Protein AF-A0A7I7NQR1-F1 (afdb_monomer_lite)

Foldseek 3Di:
DDADDQVVLVVVLVVQVVCLVVVHDDDDDDPDDLVVCCRNYPDNVSSCVSSCSDVVPDDDDDDPDDDCVVVPDPPPDPD

pLDDT: mean 85.9, std 9.67, range [49.03, 93.81]

Organism: NCBI:txid169765

Sequence (79 aa):
MREHTTMHADDLYELINERAVSGKPLILTSNRAPNDWYGLFPNPVVAESLLDRIINSSYQILMDGPSYRPRKRPGRSVS

Secondary structure (DSSP, 8-state):
-PPPPHHHHHHHHHHHHHHHHTT-------SS-GGGGGGGSS-HHHHHHHHHHHHHH-------SPPSGGGG-TT----

Radius of gyration: 16.77 Å; chains: 1; bounding box: 37×24×49 Å

InterPro domains:
  IPR002611 IstB-like ATP-binding domain [PF01695] (8-73)
  IPR027417 P-loop containing nucleoside triphosphate hydrolase [G3DSA:3.40.50.300] (2-76)

Structure (mmCIF, N/CA/C/O backbone):
data_AF-A0A7I7NQR1-F1
#
_entry.id   AF-A0A7I7NQR1-F1
#
loop_
_atom_site.group_PDB
_atom_site.id
_atom_site.type_symbol
_atom_site.label_atom_id
_atom_site.label_alt_id
_atom_site.label_comp_id
_atom_site.label_asym_id
_atom_site.label_entity_id
_atom_site.label_seq_id
_atom_site.pdbx_PDB_ins_code
_atom_site.Cartn_x
_atom_site.Cartn_y
_atom_site.Cartn_z
_atom_site.occupancy
_atom_site.B_iso_or_equiv
_atom_site.auth_seq_id
_atom_site.auth_comp_id
_atom_site.auth_asym_id
_atom_site.auth_atom_id
_atom_site.pdbx_PDB_model_num
ATOM 1 N N . MET A 1 1 ? 12.626 -11.159 2.553 1.00 57.03 1 MET A N 1
ATOM 2 C CA . MET A 1 1 ? 12.652 -9.702 2.824 1.00 57.03 1 MET A CA 1
ATOM 3 C C . MET A 1 1 ? 13.218 -9.534 4.222 1.00 57.03 1 MET A C 1
ATOM 5 O O . MET A 1 1 ? 13.170 -10.507 4.963 1.00 57.03 1 MET A O 1
ATOM 9 N N . ARG A 1 2 ? 13.805 -8.389 4.574 1.00 69.31 2 ARG A N 1
ATOM 10 C CA . ARG A 1 2 ? 14.054 -8.128 5.995 1.00 69.31 2 ARG A CA 1
ATOM 11 C C . ARG A 1 2 ? 12.744 -7.616 6.572 1.00 69.31 2 ARG A C 1
ATOM 13 O O . ARG A 1 2 ? 12.195 -6.664 6.028 1.00 69.31 2 ARG A O 1
ATOM 20 N N . GLU A 1 3 ? 12.245 -8.320 7.571 1.00 76.38 3 GLU A N 1
ATOM 21 C CA . GLU A 1 3 ? 11.112 -7.897 8.386 1.00 76.38 3 GLU A CA 1
ATOM 22 C C . GLU A 1 3 ? 11.401 -6.513 8.982 1.00 76.38 3 GLU A C 1
ATOM 24 O O . GLU A 1 3 ? 12.560 -6.186 9.279 1.00 76.38 3 GLU A O 1
ATOM 29 N N . HIS A 1 4 ? 10.372 -5.682 9.121 1.00 80.94 4 HIS A N 1
ATOM 30 C CA . HIS A 1 4 ? 10.505 -4.459 9.894 1.00 80.94 4 HIS A CA 1
ATOM 31 C C . HIS A 1 4 ? 10.715 -4.815 11.363 1.00 80.94 4 HIS A C 1
ATOM 33 O O . HIS A 1 4 ? 10.127 -5.752 11.891 1.00 80.94 4 HIS A O 1
ATOM 39 N N . THR A 1 5 ? 11.550 -4.038 12.049 1.00 89.56 5 THR A N 1
ATOM 40 C CA . THR A 1 5 ? 11.516 -4.062 13.510 1.00 89.56 5 THR A CA 1
ATOM 41 C C . THR A 1 5 ? 10.137 -3.586 13.963 1.00 89.56 5 THR A C 1
ATOM 43 O O . THR A 1 5 ? 9.468 -2.846 13.238 1.00 89.56 5 THR A O 1
ATOM 46 N N . THR A 1 6 ? 9.728 -3.962 15.173 1.00 86.75 6 THR A N 1
ATOM 47 C CA . THR A 1 6 ? 8.449 -3.523 15.747 1.00 86.75 6 THR A CA 1
ATOM 48 C C . THR A 1 6 ? 8.282 -2.007 15.678 1.00 86.75 6 THR A C 1
ATOM 50 O O . THR A 1 6 ? 7.266 -1.544 15.186 1.00 86.75 6 THR A O 1
ATOM 53 N N . MET A 1 7 ? 9.327 -1.241 16.015 1.00 89.62 7 MET A N 1
ATOM 54 C CA . MET A 1 7 ? 9.281 0.226 15.928 1.00 89.62 7 MET A CA 1
ATOM 55 C C . MET A 1 7 ? 9.016 0.728 14.504 1.00 89.62 7 MET A C 1
ATOM 57 O O . MET A 1 7 ? 8.151 1.565 14.306 1.00 89.62 7 MET A O 1
ATOM 61 N N . HIS A 1 8 ? 9.702 0.187 13.489 1.00 90.31 8 HIS A N 1
ATOM 62 C CA . HIS A 1 8 ? 9.475 0.616 12.104 1.00 90.31 8 HIS A CA 1
ATOM 63 C C . HIS A 1 8 ? 8.062 0.270 11.607 1.00 90.31 8 HIS A C 1
ATOM 65 O O . HIS A 1 8 ? 7.495 0.998 10.794 1.00 90.31 8 HIS A O 1
ATOM 71 N N . ALA A 1 9 ? 7.518 -0.864 12.055 1.00 88.56 9 ALA A N 1
ATOM 72 C CA . ALA A 1 9 ? 6.154 -1.274 11.747 1.00 88.56 9 ALA A CA 1
ATOM 73 C C . ALA A 1 9 ? 5.124 -0.346 12.409 1.00 88.56 9 ALA A C 1
ATOM 75 O O . ALA A 1 9 ? 4.172 0.066 11.743 1.00 88.56 9 ALA A O 1
ATOM 76 N N . ASP A 1 10 ? 5.345 0.006 13.676 1.00 90.19 10 ASP A N 1
ATOM 77 C CA . ASP A 1 10 ? 4.482 0.907 14.438 1.00 90.19 10 ASP A CA 1
ATOM 78 C C . ASP A 1 10 ? 4.507 2.329 13.856 1.00 90.19 10 ASP A C 1
ATOM 80 O O . ASP A 1 10 ? 3.442 2.888 13.603 1.00 90.19 10 ASP A O 1
ATOM 84 N N . ASP A 1 11 ? 5.686 2.866 13.519 1.00 92.31 11 ASP A N 1
ATOM 85 C CA . ASP A 1 11 ? 5.834 4.189 12.888 1.00 92.31 11 ASP A CA 1
ATOM 86 C C . ASP A 1 11 ? 5.049 4.275 11.565 1.00 92.31 11 ASP A C 1
ATOM 88 O O . ASP A 1 11 ? 4.344 5.249 11.279 1.00 92.31 11 ASP A O 1
ATOM 92 N N . LEU A 1 12 ? 5.159 3.236 10.728 1.00 89.56 12 LEU A N 1
ATOM 93 C CA . LEU A 1 12 ? 4.447 3.168 9.453 1.00 89.56 12 LEU A CA 1
ATOM 94 C C . LEU A 1 12 ? 2.931 3.070 9.670 1.00 89.56 12 LEU A C 1
ATOM 96 O O . LEU A 1 12 ? 2.159 3.720 8.957 1.00 89.56 12 LEU A O 1
ATOM 100 N N . TYR A 1 13 ? 2.509 2.273 10.654 1.00 90.31 13 TYR A N 1
ATOM 101 C CA . TYR A 1 13 ? 1.111 2.144 11.043 1.00 90.31 13 TYR A CA 1
ATOM 102 C C . TYR A 1 13 ? 0.522 3.470 11.517 1.00 90.31 13 TYR A C 1
ATOM 104 O O . TYR A 1 13 ? -0.537 3.867 11.026 1.00 90.31 13 TYR A O 1
ATOM 112 N N . GLU A 1 14 ? 1.208 4.167 12.420 1.00 92.62 14 GLU A N 1
ATOM 113 C CA . GLU A 1 14 ? 0.780 5.456 12.955 1.00 92.62 14 GLU A CA 1
ATOM 114 C C . GLU A 1 14 ? 0.628 6.486 11.834 1.00 92.62 14 GLU A C 1
ATOM 116 O O . GLU A 1 14 ? -0.449 7.062 11.670 1.00 92.62 14 GLU A O 1
ATOM 121 N N . LEU A 1 15 ? 1.639 6.618 10.968 1.00 92.69 15 LEU A N 1
ATOM 122 C CA . LEU A 1 15 ? 1.607 7.539 9.833 1.00 92.69 15 LEU A CA 1
ATOM 123 C C . LEU A 1 15 ? 0.403 7.294 8.910 1.00 92.69 15 LEU A C 1
ATOM 125 O O . LEU A 1 15 ? -0.291 8.234 8.511 1.00 92.69 15 LEU A O 1
ATOM 129 N N . ILE A 1 16 ? 0.161 6.039 8.527 1.00 91.31 16 ILE A N 1
ATOM 130 C CA . ILE A 1 16 ? -0.955 5.694 7.636 1.00 91.31 16 ILE A CA 1
ATOM 131 C C . ILE A 1 16 ? -2.289 5.941 8.340 1.00 91.31 16 ILE A C 1
ATOM 133 O O . ILE A 1 16 ? -3.206 6.499 7.733 1.00 91.31 16 ILE A O 1
ATOM 137 N N . ASN A 1 17 ? -2.389 5.565 9.615 1.00 91.50 17 ASN A N 1
ATOM 138 C CA . ASN A 1 17 ? -3.594 5.742 10.409 1.00 91.50 17 ASN A CA 1
ATOM 139 C C . ASN A 1 17 ? -3.960 7.224 10.559 1.00 91.50 17 ASN A C 1
ATOM 141 O O . ASN A 1 17 ? -5.093 7.601 10.271 1.00 91.50 17 ASN A O 1
ATOM 145 N N . GLU A 1 18 ? -3.010 8.084 10.927 1.00 93.81 18 GLU A N 1
ATOM 146 C CA . GLU A 1 18 ? -3.253 9.522 11.070 1.00 93.81 18 GLU A CA 1
ATOM 147 C C . GLU A 1 18 ? -3.740 10.162 9.768 1.00 93.81 18 GLU A C 1
ATOM 149 O O . GLU A 1 18 ? -4.673 10.974 9.773 1.00 93.81 18 GLU A O 1
ATOM 154 N N . ARG A 1 19 ? -3.136 9.790 8.631 1.00 92.56 19 ARG A N 1
ATOM 155 C CA . ARG A 1 19 ? -3.559 10.296 7.320 1.00 92.56 19 ARG A CA 1
ATOM 156 C C . ARG A 1 19 ? -4.959 9.828 6.954 1.00 92.56 19 ARG A C 1
ATOM 158 O O . ARG A 1 19 ? -5.748 10.655 6.497 1.00 92.56 19 ARG A O 1
ATOM 165 N N . ALA A 1 20 ? -5.255 8.548 7.175 1.00 89.94 20 ALA A N 1
ATOM 166 C CA . ALA A 1 20 ? -6.560 7.962 6.898 1.00 89.94 20 ALA A CA 1
ATOM 167 C C . ALA A 1 20 ? -7.658 8.620 7.749 1.00 89.94 20 ALA A C 1
ATOM 169 O O . ALA A 1 20 ? -8.650 9.094 7.200 1.00 89.94 20 ALA A O 1
ATOM 170 N N . VAL A 1 21 ? -7.444 8.743 9.064 1.00 90.50 21 VAL A N 1
ATOM 171 C CA . VAL A 1 21 ? -8.386 9.394 9.994 1.00 90.50 21 VAL A CA 1
ATOM 172 C C . VAL A 1 21 ? -8.590 10.869 9.645 1.00 90.50 21 VAL A C 1
ATOM 174 O O . VAL A 1 21 ? -9.707 11.374 9.709 1.00 90.50 21 VAL A O 1
ATOM 177 N N . SER A 1 22 ? -7.532 11.562 9.218 1.00 93.38 22 SER A N 1
ATOM 178 C CA . SER A 1 22 ? -7.612 12.967 8.799 1.00 93.38 22 SER A CA 1
ATOM 179 C C . SER A 1 22 ? -8.188 13.167 7.389 1.00 93.38 22 SER A C 1
ATOM 181 O O . SER A 1 22 ? -8.233 14.305 6.920 1.00 93.38 22 SER A O 1
ATOM 183 N N . GLY A 1 23 ? -8.546 12.097 6.667 1.00 89.69 23 GLY A N 1
ATOM 184 C CA . GLY A 1 23 ? -9.013 12.167 5.277 1.00 89.6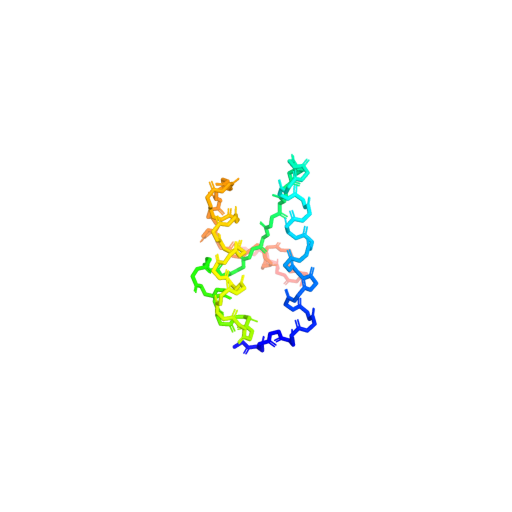9 23 GLY A CA 1
ATOM 185 C C . GLY A 1 23 ? -7.980 12.740 4.298 1.00 89.69 23 GLY A C 1
ATOM 186 O O . GLY A 1 23 ? -8.344 13.302 3.264 1.00 89.69 23 GLY A O 1
ATOM 187 N N . LYS A 1 24 ? -6.682 12.660 4.622 1.00 92.31 24 LYS A N 1
ATOM 188 C CA . LYS A 1 24 ? -5.607 13.234 3.802 1.00 92.31 24 LYS A CA 1
ATOM 189 C C . LYS A 1 24 ? -5.155 12.230 2.735 1.00 92.31 24 LYS A C 1
ATOM 191 O O . LYS A 1 24 ? -4.812 11.101 3.085 1.00 92.31 24 LYS A O 1
ATOM 196 N N . PRO A 1 25 ? -5.037 12.636 1.456 1.00 91.19 25 PRO A N 1
ATOM 197 C CA . PRO A 1 25 ? -4.648 11.728 0.380 1.00 91.19 25 PRO A CA 1
ATOM 198 C C . PRO A 1 25 ? -3.226 11.199 0.579 1.00 91.19 25 PRO A C 1
ATOM 200 O O . PRO A 1 25 ? -2.347 11.918 1.056 1.00 91.19 25 PRO A O 1
ATOM 203 N N . LEU A 1 26 ? -2.979 9.952 0.193 1.00 91.19 26 LEU A N 1
ATOM 204 C CA . LEU A 1 26 ? -1.677 9.297 0.284 1.00 91.19 26 LEU A CA 1
ATOM 205 C C . LEU A 1 26 ? -1.355 8.630 -1.057 1.00 91.19 26 LEU A C 1
ATOM 207 O O . LEU A 1 26 ? -2.202 7.951 -1.629 1.00 91.19 26 LEU A O 1
ATOM 211 N N . ILE A 1 27 ? -0.131 8.828 -1.551 1.00 92.88 27 ILE A N 1
ATOM 212 C CA . ILE A 1 27 ? 0.387 8.144 -2.741 1.00 92.88 27 ILE A CA 1
ATOM 213 C C . ILE A 1 27 ? 1.502 7.213 -2.282 1.00 92.88 27 ILE A C 1
ATOM 215 O O . ILE A 1 27 ? 2.483 7.661 -1.688 1.00 92.88 27 ILE A O 1
ATOM 219 N N . LEU A 1 28 ? 1.347 5.924 -2.574 1.00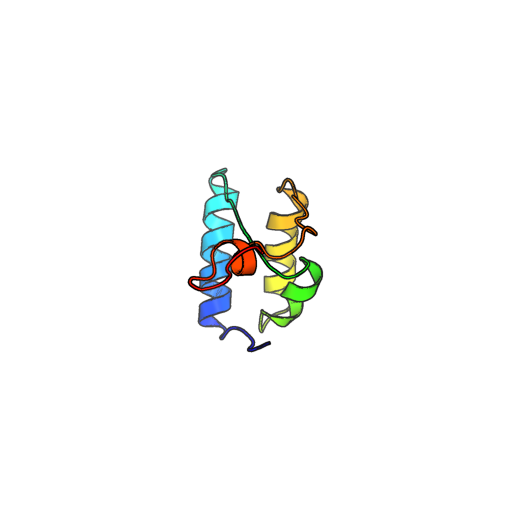 91.44 28 LEU A N 1
ATOM 220 C CA . LEU A 1 28 ? 2.328 4.885 -2.282 1.00 91.44 28 LEU A CA 1
ATOM 221 C C . LEU A 1 28 ? 2.798 4.254 -3.587 1.00 91.44 28 LEU A C 1
ATOM 223 O O . LEU A 1 28 ? 2.032 4.105 -4.536 1.00 91.44 28 LEU A O 1
ATOM 227 N N . THR A 1 29 ? 4.065 3.858 -3.618 1.00 93.38 29 THR A N 1
ATOM 228 C CA . THR A 1 29 ? 4.615 3.051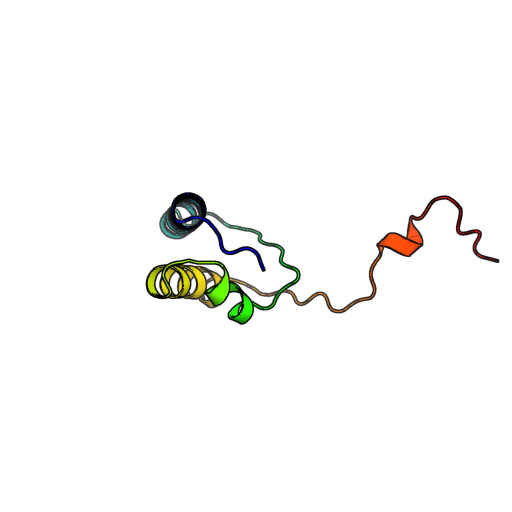 -4.709 1.00 93.38 29 THR A CA 1
ATOM 229 C C . THR A 1 29 ? 5.268 1.826 -4.102 1.00 93.38 29 TH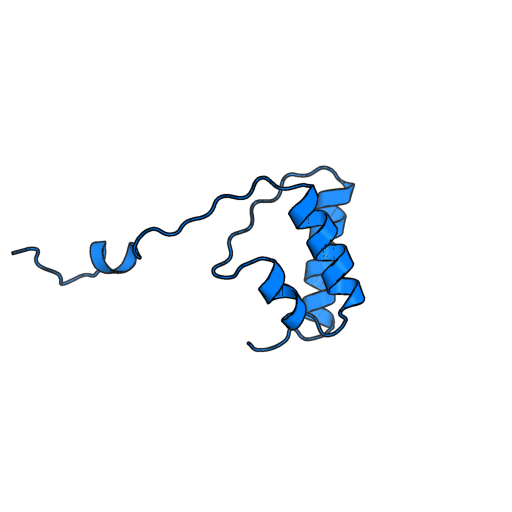R A C 1
ATOM 231 O O . THR A 1 29 ? 5.954 1.926 -3.086 1.00 93.38 29 THR A O 1
ATOM 234 N N . SER A 1 30 ? 5.040 0.667 -4.707 1.00 90.25 30 SER A N 1
ATOM 235 C CA . SER A 1 30 ? 5.639 -0.582 -4.265 1.00 90.25 30 SER A CA 1
ATOM 236 C C . SER A 1 30 ? 5.934 -1.453 -5.465 1.00 90.25 30 SER A C 1
ATOM 238 O O . SER A 1 30 ? 5.194 -1.465 -6.443 1.00 90.25 30 SER A O 1
ATOM 240 N N . ASN A 1 31 ? 7.042 -2.178 -5.385 1.00 91.25 31 ASN A N 1
ATOM 241 C CA . ASN A 1 31 ? 7.406 -3.198 -6.357 1.00 91.25 31 ASN A CA 1
ATOM 242 C C . ASN A 1 31 ? 6.869 -4.585 -5.967 1.00 91.25 31 ASN A C 1
ATOM 244 O O . ASN A 1 31 ? 7.364 -5.588 -6.479 1.00 91.25 31 ASN A O 1
ATOM 248 N N . ARG A 1 32 ? 5.923 -4.646 -5.024 1.00 87.12 32 ARG A N 1
ATOM 249 C CA . ARG A 1 32 ? 5.316 -5.870 -4.497 1.00 87.12 32 ARG A CA 1
ATOM 250 C C . ARG A 1 32 ? 3.805 -5.736 -4.445 1.00 87.12 32 ARG A C 1
ATOM 252 O O . ARG A 1 32 ? 3.297 -4.638 -4.205 1.00 87.12 32 ARG A O 1
ATOM 259 N N . ALA A 1 33 ? 3.109 -6.856 -4.611 1.00 87.88 33 ALA A N 1
ATOM 260 C CA . ALA A 1 33 ? 1.665 -6.886 -4.451 1.00 87.88 33 ALA A CA 1
ATOM 261 C C . ALA A 1 33 ? 1.291 -6.623 -2.978 1.00 87.88 33 ALA A C 1
ATOM 263 O O . ALA A 1 33 ? 2.082 -6.957 -2.093 1.00 87.88 33 ALA A O 1
ATOM 264 N N . PRO A 1 34 ? 0.100 -6.067 -2.685 1.00 85.94 34 PRO A N 1
ATOM 265 C CA . PRO A 1 34 ? -0.335 -5.817 -1.307 1.00 85.94 34 PRO A CA 1
ATOM 266 C C . PRO A 1 34 ? -0.277 -7.062 -0.405 1.00 85.94 34 PRO A C 1
ATOM 268 O O . PRO A 1 34 ? 0.176 -6.977 0.731 1.00 85.94 34 PRO A O 1
ATOM 271 N N . ASN A 1 35 ? -0.613 -8.242 -0.936 1.00 84.81 35 ASN A N 1
ATOM 272 C CA . ASN A 1 35 ? -0.547 -9.508 -0.192 1.00 84.81 35 ASN A CA 1
ATOM 273 C C . ASN A 1 35 ? 0.878 -9.896 0.242 1.00 84.81 35 ASN A C 1
ATOM 275 O O . ASN A 1 35 ? 1.054 -10.643 1.197 1.00 84.81 35 ASN A O 1
ATOM 279 N N . ASP A 1 36 ? 1.919 -9.392 -0.421 1.00 88.06 36 ASP A N 1
ATOM 280 C CA . ASP A 1 36 ? 3.300 -9.683 -0.021 1.00 88.06 36 ASP A CA 1
ATOM 281 C C . ASP A 1 36 ? 3.747 -8.847 1.189 1.00 88.06 36 ASP A C 1
ATOM 283 O O . ASP A 1 36 ? 4.845 -9.052 1.711 1.00 88.06 36 ASP A O 1
ATOM 287 N N . TRP A 1 37 ? 2.937 -7.872 1.619 1.00 87.06 37 TRP A N 1
ATOM 288 C CA . TRP A 1 37 ? 3.292 -6.957 2.700 1.00 87.06 37 TRP A CA 1
ATOM 289 C C . TRP A 1 37 ? 2.996 -7.544 4.075 1.00 87.06 37 TRP A C 1
ATOM 291 O O . TRP A 1 37 ? 3.573 -7.074 5.044 1.00 87.06 37 TRP A O 1
ATOM 301 N N . TYR A 1 38 ? 2.182 -8.595 4.196 1.00 87.50 38 TYR A N 1
ATOM 302 C CA . TYR A 1 38 ? 1.948 -9.247 5.490 1.00 87.50 38 TYR A CA 1
ATOM 303 C C . TYR A 1 38 ? 3.254 -9.676 6.168 1.00 87.50 38 TYR A C 1
ATOM 305 O O . TYR A 1 38 ? 3.453 -9.419 7.350 1.00 87.50 38 TYR A O 1
ATOM 313 N N . GLY A 1 39 ? 4.191 -10.237 5.397 1.00 85.75 39 GLY A N 1
ATOM 314 C CA . GLY A 1 39 ? 5.506 -10.654 5.895 1.00 85.75 39 GLY A CA 1
ATOM 315 C C . GLY A 1 39 ? 6.484 -9.511 6.193 1.00 85.75 39 GLY A C 1
ATOM 316 O O . GLY A 1 39 ? 7.648 -9.778 6.491 1.00 85.75 39 GLY A O 1
ATOM 317 N N . LEU A 1 40 ? 6.064 -8.249 6.057 1.00 84.81 40 LEU A N 1
ATOM 318 C CA . LEU A 1 40 ? 6.858 -7.087 6.457 1.00 84.81 40 LEU A CA 1
ATOM 319 C C . LEU A 1 40 ? 6.690 -6.731 7.925 1.00 84.81 40 LEU A C 1
ATOM 321 O O . LEU A 1 40 ? 7.578 -6.087 8.482 1.00 84.81 40 LEU A O 1
ATOM 325 N N . PHE A 1 41 ? 5.574 -7.120 8.531 1.00 86.12 41 PHE A N 1
ATOM 326 C CA . PHE A 1 41 ? 5.229 -6.723 9.883 1.00 86.12 41 PHE A CA 1
ATOM 327 C C . PHE A 1 41 ? 5.443 -7.896 10.848 1.00 86.12 41 PHE A C 1
ATOM 329 O O . PHE A 1 41 ? 5.029 -9.014 10.540 1.00 86.12 41 PHE A O 1
ATOM 336 N N . PRO A 1 42 ? 6.008 -7.644 12.040 1.00 85.94 42 PRO A N 1
ATOM 337 C CA . PRO A 1 42 ? 6.168 -8.665 13.076 1.00 85.94 42 PRO A CA 1
ATOM 338 C C . PRO A 1 42 ? 4.828 -9.156 13.634 1.00 85.94 42 PRO A C 1
ATOM 340 O O . PRO A 1 42 ? 4.722 -10.278 14.127 1.00 85.94 42 PRO A O 1
ATOM 343 N N . ASN A 1 43 ? 3.791 -8.313 13.574 1.00 88.38 43 ASN A N 1
ATOM 344 C CA . ASN A 1 43 ? 2.454 -8.625 14.059 1.00 88.38 43 ASN A CA 1
ATOM 345 C C . ASN A 1 43 ? 1.453 -8.685 12.888 1.00 88.38 43 ASN A C 1
ATOM 347 O O . ASN A 1 43 ? 1.163 -7.643 12.289 1.00 88.38 43 ASN A O 1
ATOM 351 N N . PRO A 1 44 ? 0.863 -9.860 12.592 1.00 86.88 44 PRO A N 1
ATOM 352 C CA . PRO A 1 44 ? -0.082 -10.010 11.487 1.00 86.88 44 PRO A CA 1
ATOM 353 C C . PRO A 1 44 ? -1.368 -9.192 11.677 1.00 86.88 44 PRO A C 1
ATOM 355 O O . PRO A 1 44 ? -1.971 -8.779 10.694 1.00 86.88 44 PRO A O 1
ATOM 358 N N . VAL A 1 45 ? -1.771 -8.896 12.918 1.00 89.94 45 VAL A N 1
ATOM 359 C CA . VAL A 1 45 ? -2.962 -8.077 13.204 1.00 89.94 45 VAL A CA 1
ATOM 360 C C . VAL A 1 45 ? -2.738 -6.616 12.802 1.00 89.94 45 VAL A C 1
ATOM 362 O O . VAL A 1 45 ? -3.638 -5.971 12.265 1.00 89.94 45 VAL A O 1
ATOM 365 N N . VAL A 1 46 ? -1.527 -6.094 13.026 1.00 88.56 46 VAL A N 1
ATOM 366 C CA . VAL A 1 46 ? -1.150 -4.733 12.607 1.00 88.56 46 VAL A CA 1
ATOM 367 C C . VAL A 1 46 ? -1.099 -4.651 11.083 1.00 88.56 46 VAL A C 1
ATOM 369 O O . VAL A 1 46 ? -1.622 -3.697 10.507 1.00 88.56 46 VAL A O 1
ATOM 372 N N . ALA A 1 47 ? -0.532 -5.676 10.436 1.00 89.56 47 ALA A N 1
ATOM 373 C CA . ALA A 1 47 ? -0.492 -5.775 8.980 1.00 89.56 47 ALA A CA 1
ATOM 374 C C . ALA A 1 47 ? -1.896 -5.764 8.367 1.00 89.56 47 ALA A C 1
ATOM 376 O O . ALA A 1 47 ? -2.150 -4.976 7.461 1.00 89.56 47 ALA A O 1
ATOM 377 N N . GLU A 1 48 ? -2.804 -6.592 8.891 1.00 91.56 48 GLU A N 1
ATOM 378 C CA . GLU A 1 48 ? -4.189 -6.685 8.422 1.00 91.56 48 GLU A CA 1
ATOM 379 C C . GLU A 1 48 ? -4.902 -5.335 8.531 1.00 91.56 48 GLU A C 1
ATOM 381 O O . GLU A 1 48 ? -5.431 -4.829 7.549 1.00 91.56 48 GLU A O 1
ATOM 386 N N . SER A 1 49 ? -4.837 -4.698 9.703 1.00 90.81 49 SER A N 1
ATOM 387 C CA . SER A 1 49 ? -5.465 -3.393 9.947 1.00 90.81 49 SER A CA 1
ATOM 388 C C . SER A 1 49 ? -4.936 -2.294 9.013 1.00 90.81 49 SER A C 1
ATOM 390 O O . SER A 1 49 ? -5.692 -1.452 8.524 1.00 90.81 49 SER A O 1
ATOM 392 N N . LEU A 1 50 ? -3.630 -2.294 8.735 1.00 90.50 50 LEU A N 1
ATOM 393 C CA . LEU A 1 50 ? -3.000 -1.344 7.819 1.00 90.50 50 LEU A CA 1
ATOM 394 C C . LEU A 1 50 ? -3.380 -1.604 6.358 1.00 90.50 50 LEU A C 1
ATOM 396 O O . LEU A 1 50 ? -3.694 -0.661 5.625 1.00 90.50 50 LEU A O 1
ATOM 400 N N . LEU A 1 51 ? -3.330 -2.866 5.933 1.00 90.19 51 LEU A N 1
ATOM 401 C CA . LEU A 1 51 ? -3.627 -3.262 4.562 1.00 90.19 51 LEU A CA 1
ATOM 402 C C . LEU A 1 51 ? -5.100 -3.060 4.238 1.00 90.19 51 LEU A C 1
ATOM 404 O O . LEU A 1 51 ? -5.384 -2.522 3.176 1.00 90.19 51 LEU A O 1
ATOM 408 N N . ASP A 1 52 ? -6.011 -3.377 5.157 1.00 90.25 52 ASP A N 1
ATOM 409 C CA . ASP A 1 52 ? -7.442 -3.117 5.000 1.00 90.25 52 ASP A CA 1
ATOM 410 C C . ASP A 1 52 ? -7.703 -1.631 4.706 1.00 90.25 52 ASP A C 1
ATOM 412 O O . ASP A 1 52 ? -8.348 -1.282 3.714 1.00 90.25 52 ASP A O 1
ATOM 416 N N . ARG A 1 53 ? -7.081 -0.731 5.481 1.00 88.75 53 ARG A N 1
ATOM 417 C CA . ARG A 1 53 ? -7.194 0.718 5.254 1.00 88.75 53 ARG A CA 1
ATOM 418 C C . ARG A 1 53 ? -6.662 1.133 3.893 1.00 88.75 53 ARG A C 1
ATOM 420 O O . ARG A 1 53 ? -7.332 1.894 3.202 1.00 88.75 53 ARG A O 1
ATOM 427 N N . ILE A 1 54 ? -5.474 0.678 3.496 1.00 89.12 54 ILE A N 1
ATOM 428 C CA . ILE A 1 54 ? -4.881 1.080 2.212 1.00 89.12 54 ILE A CA 1
ATOM 429 C C . ILE A 1 54 ? -5.660 0.484 1.040 1.00 89.12 54 ILE A C 1
ATOM 431 O O . ILE A 1 54 ? -5.993 1.200 0.101 1.00 89.12 54 ILE A O 1
ATOM 435 N N . ILE A 1 55 ? -5.941 -0.815 1.065 1.00 87.25 55 ILE A N 1
ATOM 436 C CA . ILE A 1 55 ? -6.535 -1.540 -0.059 1.00 87.25 55 ILE A CA 1
ATOM 437 C C . ILE A 1 55 ? -7.965 -1.059 -0.302 1.00 87.25 55 ILE A C 1
ATOM 439 O O . ILE A 1 55 ? -8.300 -0.758 -1.446 1.00 87.25 55 ILE A O 1
ATOM 443 N N . ASN A 1 56 ? -8.773 -0.907 0.752 1.00 86.12 56 ASN A N 1
ATOM 444 C CA . ASN A 1 56 ? -10.182 -0.538 0.606 1.00 86.12 56 ASN A CA 1
ATOM 445 C C . ASN A 1 56 ? -10.398 0.946 0.287 1.00 86.12 56 ASN A C 1
ATOM 447 O O . ASN A 1 56 ? -11.454 1.308 -0.226 1.00 86.12 56 ASN A O 1
ATOM 451 N N . SER A 1 57 ? -9.423 1.812 0.586 1.00 86.56 57 SER A N 1
ATOM 452 C CA . SER A 1 57 ? -9.536 3.262 0.361 1.00 86.56 57 SER A CA 1
ATOM 453 C C . SER A 1 57 ? -8.654 3.801 -0.771 1.00 86.56 57 SER A C 1
ATOM 455 O O . SER A 1 57 ? -8.559 5.017 -0.947 1.00 86.56 57 SER A O 1
ATOM 457 N N . SER A 1 58 ? -8.019 2.928 -1.563 1.00 89.12 58 SER A N 1
ATOM 458 C CA . SER A 1 58 ? -7.116 3.340 -2.644 1.00 89.12 58 SER A CA 1
ATOM 459 C C . SER A 1 58 ? -7.628 3.009 -4.040 1.00 89.12 58 SER A C 1
ATOM 461 O O . SER A 1 58 ? -8.374 2.061 -4.274 1.00 89.12 58 SER A O 1
ATOM 463 N N . TYR A 1 59 ? -7.148 3.796 -5.000 1.00 92.06 59 TYR A N 1
ATOM 464 C CA . TYR A 1 59 ? -7.165 3.442 -6.410 1.00 92.06 59 TYR A CA 1
ATOM 465 C C . TYR A 1 59 ? -5.805 2.846 -6.787 1.00 92.06 59 TYR A C 1
ATOM 467 O O . TYR A 1 59 ? -4.775 3.514 -6.663 1.00 92.06 59 TYR A O 1
ATOM 475 N N . GLN A 1 60 ? -5.791 1.590 -7.233 1.00 90.81 60 GLN A N 1
ATOM 476 C CA . GLN A 1 60 ? -4.557 0.862 -7.526 1.00 90.81 60 GLN A CA 1
ATOM 477 C C . 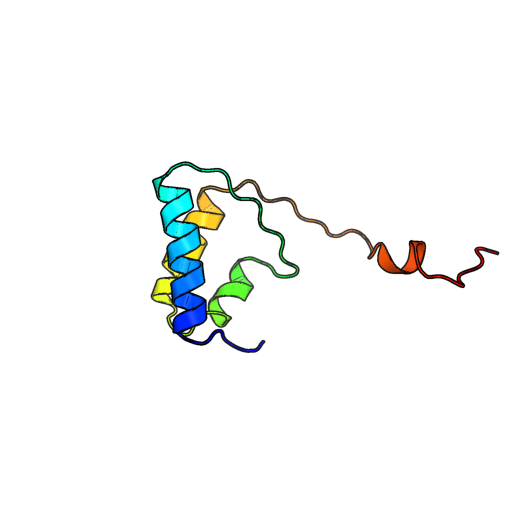GLN A 1 60 ? -4.171 1.000 -9.001 1.00 90.81 60 GLN A C 1
ATOM 479 O O . GLN A 1 60 ? -4.970 0.731 -9.895 1.00 90.81 60 GLN A O 1
ATOM 484 N N . ILE A 1 61 ? -2.918 1.385 -9.252 1.00 93.00 61 ILE A N 1
ATOM 485 C CA . ILE A 1 61 ? -2.345 1.473 -10.598 1.00 93.00 61 ILE A CA 1
ATOM 486 C C . ILE A 1 61 ? -1.248 0.420 -10.719 1.00 93.00 61 ILE A C 1
ATOM 488 O O . ILE A 1 61 ? -0.180 0.554 -10.120 1.00 93.00 61 ILE A O 1
ATOM 492 N N . LEU A 1 62 ? -1.507 -0.622 -11.509 1.00 92.25 62 LEU A N 1
ATOM 493 C CA . LEU A 1 62 ? -0.500 -1.623 -11.841 1.00 92.25 62 LEU A CA 1
ATOM 494 C C . LEU A 1 62 ? 0.443 -1.073 -12.922 1.00 92.25 62 LEU A C 1
ATOM 496 O O . LEU A 1 62 ? -0.006 -0.577 -13.952 1.00 92.25 62 LEU A O 1
ATOM 500 N N . MET A 1 63 ? 1.751 -1.168 -12.680 1.00 92.38 63 MET A N 1
ATOM 501 C CA . MET A 1 63 ? 2.797 -0.769 -13.627 1.00 92.38 63 MET A CA 1
ATOM 502 C C . MET A 1 63 ? 3.633 -1.999 -14.008 1.00 92.38 63 MET A C 1
ATOM 504 O O . MET A 1 63 ? 4.647 -2.285 -13.377 1.00 92.38 63 MET A O 1
ATOM 508 N N . ASP A 1 64 ? 3.199 -2.734 -15.029 1.00 91.75 64 ASP A N 1
ATOM 509 C CA . ASP A 1 64 ? 3.804 -3.987 -15.519 1.00 91.75 64 ASP A CA 1
ATOM 510 C C . ASP A 1 64 ? 4.767 -3.795 -16.710 1.00 91.75 64 ASP A C 1
ATOM 512 O O . ASP A 1 64 ? 5.342 -4.750 -17.235 1.00 91.75 64 ASP A O 1
ATOM 516 N N . GLY A 1 65 ? 4.978 -2.545 -17.128 1.00 92.38 65 GLY A N 1
ATOM 517 C CA . GLY A 1 65 ? 5.871 -2.195 -18.227 1.00 92.38 65 GLY A CA 1
ATOM 518 C C . GLY A 1 65 ? 7.360 -2.466 -17.945 1.00 92.38 65 GLY A C 1
ATOM 519 O O . GLY A 1 65 ? 7.794 -2.584 -16.795 1.00 92.38 65 GLY A O 1
ATOM 520 N N . PRO A 1 66 ? 8.197 -2.511 -19.000 1.00 90.44 66 PRO A N 1
ATOM 521 C CA . PRO A 1 66 ? 9.628 -2.743 -18.854 1.00 90.44 66 PRO A CA 1
ATOM 522 C C . PRO A 1 66 ? 10.304 -1.622 -18.056 1.00 90.44 66 PRO A C 1
ATOM 524 O O . PRO A 1 66 ? 9.947 -0.445 -18.149 1.00 90.44 66 PRO A O 1
ATOM 527 N N . SER A 1 67 ? 11.356 -1.982 -17.314 1.00 89.00 67 SER A N 1
ATOM 528 C C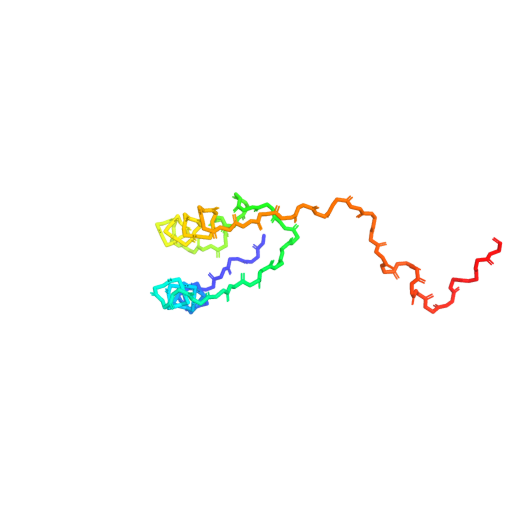A . SER A 1 67 ? 12.164 -1.008 -16.577 1.00 89.00 67 SER A CA 1
ATOM 529 C C . SER A 1 67 ? 12.678 0.089 -17.504 1.00 89.00 67 SER A C 1
ATOM 531 O O . SER A 1 67 ? 13.291 -0.173 -18.537 1.00 89.00 67 SER A O 1
ATOM 533 N N . TYR A 1 68 ? 12.494 1.337 -17.085 1.00 89.88 68 TYR A N 1
ATOM 534 C CA . TYR A 1 68 ? 12.961 2.496 -17.835 1.00 89.88 68 TYR A CA 1
ATOM 535 C C . TYR A 1 68 ? 14.467 2.772 -17.648 1.00 89.88 68 TYR A C 1
ATOM 537 O O . TYR A 1 68 ? 15.076 3.512 -18.424 1.00 89.88 68 TYR A O 1
ATOM 545 N N . ARG A 1 69 ? 15.109 2.163 -16.636 1.00 88.12 69 ARG A N 1
ATOM 546 C CA . ARG A 1 69 ? 16.530 2.397 -16.295 1.00 88.12 69 ARG A CA 1
ATOM 547 C C . ARG A 1 69 ? 17.497 2.200 -17.477 1.00 88.12 69 ARG A C 1
ATOM 549 O O . ARG A 1 69 ? 18.365 3.056 -17.646 1.00 88.12 69 ARG A O 1
ATOM 556 N N . PRO A 1 70 ? 17.364 1.160 -18.330 1.00 86.06 70 PRO A N 1
ATOM 557 C CA . PRO A 1 70 ? 18.256 0.964 -19.473 1.00 86.06 70 PRO A CA 1
ATOM 558 C C . PRO A 1 70 ? 18.210 2.100 -20.502 1.00 86.06 70 PRO A C 1
ATOM 560 O O . PRO A 1 70 ? 19.214 2.335 -21.168 1.00 86.06 70 PRO A O 1
ATOM 563 N N . ARG A 1 71 ? 17.085 2.822 -20.617 1.00 80.75 71 ARG A N 1
ATOM 564 C CA . ARG A 1 71 ? 16.899 3.909 -21.593 1.00 80.75 71 ARG A CA 1
ATOM 565 C C . ARG A 1 71 ? 17.669 5.182 -21.235 1.00 80.75 71 ARG A C 1
ATOM 567 O O . ARG A 1 71 ? 17.946 5.993 -22.107 1.00 80.75 71 ARG A O 1
ATOM 574 N N . LYS A 1 72 ? 18.021 5.350 -19.957 1.00 71.44 72 LYS A N 1
ATOM 575 C CA . LYS A 1 72 ? 18.817 6.476 -19.438 1.00 71.44 72 LYS A CA 1
ATOM 576 C C . LYS A 1 72 ? 20.248 6.076 -19.064 1.00 71.44 72 LYS A C 1
ATOM 578 O O . LYS A 1 72 ? 20.943 6.863 -18.432 1.00 71.44 72 LYS A O 1
ATOM 583 N N . ARG A 1 73 ? 20.693 4.858 -19.401 1.00 71.06 73 ARG A N 1
ATOM 584 C CA . ARG A 1 73 ? 22.039 4.384 -19.053 1.00 71.06 73 ARG A CA 1
ATOM 585 C C . ARG A 1 73 ? 23.084 5.151 -19.883 1.00 71.06 73 ARG A C 1
ATOM 587 O O . ARG A 1 73 ? 23.073 4.997 -21.107 1.00 71.06 73 ARG A O 1
ATOM 594 N N . PRO A 1 74 ? 23.994 5.929 -19.262 1.00 68.06 74 PRO A N 1
ATOM 595 C CA . PRO A 1 74 ? 25.100 6.548 -19.986 1.00 68.06 74 PRO A CA 1
ATOM 596 C C . PRO A 1 74 ? 25.933 5.445 -20.655 1.00 68.06 74 PRO A C 1
ATOM 598 O O . PRO A 1 74 ? 26.319 4.484 -19.989 1.00 68.06 74 PRO A O 1
ATOM 601 N N . GLY A 1 75 ? 26.146 5.541 -21.970 1.00 66.75 75 GLY A N 1
ATOM 602 C CA . GLY A 1 75 ? 26.945 4.581 -22.745 1.00 66.75 75 GLY A CA 1
ATOM 603 C C . GLY A 1 75 ? 26.168 3.544 -23.565 1.00 66.75 75 GLY A C 1
ATOM 604 O O . GLY A 1 75 ? 26.795 2.724 -24.227 1.00 66.75 75 GLY A O 1
ATOM 605 N N . ARG A 1 76 ? 24.826 3.562 -23.580 1.00 58.00 76 ARG A N 1
ATOM 606 C CA . ARG A 1 76 ? 24.064 2.783 -24.572 1.00 58.00 76 ARG A CA 1
ATOM 607 C C . ARG A 1 76 ? 23.893 3.623 -25.839 1.00 58.00 76 ARG A C 1
ATOM 609 O O . ARG A 1 76 ? 22.905 4.338 -25.974 1.00 58.00 76 ARG A O 1
ATOM 616 N N . SER A 1 77 ? 24.871 3.557 -26.743 1.00 57.28 77 SER A N 1
ATOM 617 C CA . SER A 1 77 ? 24.669 3.969 -28.133 1.00 57.28 77 SER A CA 1
ATOM 618 C C . SER A 1 77 ? 23.572 3.083 -28.711 1.00 57.28 77 SER A C 1
ATOM 620 O O . SER A 1 77 ? 23.719 1.863 -28.790 1.00 57.28 77 SER A O 1
ATOM 622 N N . VAL A 1 78 ? 22.435 3.685 -29.030 1.00 58.66 78 VAL A N 1
ATOM 623 C CA . VAL A 1 78 ? 21.449 3.047 -29.898 1.00 58.66 78 VAL A CA 1
ATOM 624 C C . VAL A 1 78 ? 22.097 3.052 -31.282 1.00 58.66 78 VAL A C 1
ATOM 626 O O . VAL A 1 78 ? 22.255 4.123 -31.864 1.00 58.66 78 VAL A O 1
ATOM 629 N N . SER A 1 79 ? 22.615 1.898 -31.710 1.00 49.03 79 SER A N 1
ATOM 630 C CA . SER A 1 79 ? 22.957 1.652 -33.116 1.00 49.03 79 SER A CA 1
ATOM 631 C C . SER A 1 79 ? 21.694 1.381 -33.912 1.00 49.03 79 SER A C 1
ATOM 633 O O . SER A 1 79 ? 20.756 0.794 -33.322 1.00 49.03 79 SER A O 1
#